Protein AF-A0A553R3P7-F1 (afdb_monomer_lite)

pLDDT: mean 79.04, std 14.67, range [49.72, 96.81]

Foldseek 3Di:
DVLVVVLVVVPDLQAADDFDCVPPPRFAEEDDDPVQDGPFAHLYPCCSVVSRHHPCSCVRHVPCLVVVLVVDPDVPVSVVVVVVVVVVVVVVVVVSVVVSVVVVVVVVVD

Secondary structure (DSSP, 8-state):
-HHHHHHHHTT-----SS--TTSSSP--BSS--TT-EETTEE-BSTHHHHT-B-TTHIIIIITTHHHHHTT-S-HHHHHHHHHHHHHHHHHHHHHHHHHHHHHHHHHHT-

Organism: NCBI:txid2873325

Radius of gyration: 18.19 Å; chains: 1; bounding box: 45×31×46 Å

InterPro domains:
  IPR001212 Somatomedin B domain [PS00524] (41-61)
  IPR001212 Somatomedin B domain [PS50958] (17-65)

Sequence (110 aa):
FALLLVCIYRNQVSAKGTGLCSSPPILCCAGQNNTCIKTDCFCDEYCMNAQDCCSDYIQTCKTAFIRILVRADDETAALNAVNTFILNIETTMKKKWQDCSLQVKKIIKT

Structure (mmCIF, N/CA/C/O backbone):
data_AF-A0A553R3P7-F1
#
_entry.id   AF-A0A553R3P7-F1
#
loop_
_atom_site.group_PDB
_atom_site.id
_atom_site.type_symbol
_atom_site.label_atom_id
_atom_site.label_alt_id
_atom_site.label_comp_id
_atom_site.label_asym_id
_atom_site.label_entity_id
_atom_site.label_seq_id
_atom_site.pdbx_PDB_ins_code
_atom_site.Cartn_x
_atom_site.Cartn_y
_atom_site.Cartn_z
_atom_site.occupancy
_atom_site.B_iso_or_equiv
_atom_site.auth_seq_id
_atom_site.auth_comp_id
_atom_site.auth_asym_id
_atom_site.auth_atom_id
_atom_site.pdbx_PDB_model_num
ATOM 1 N N . PHE A 1 1 ? -8.267 -2.250 28.613 1.00 53.94 1 PHE A N 1
ATOM 2 C CA . PHE A 1 1 ? -7.785 -3.109 27.510 1.00 53.94 1 PHE A CA 1
ATOM 3 C C . PHE A 1 1 ? -8.694 -3.083 26.280 1.00 53.94 1 PHE A C 1
ATOM 5 O O . PHE A 1 1 ? -8.184 -2.791 25.209 1.00 53.94 1 PHE A O 1
ATOM 12 N N . ALA A 1 2 ? -10.018 -3.258 26.403 1.00 53.97 2 ALA A N 1
ATOM 13 C CA . ALA A 1 2 ? -10.946 -3.209 25.256 1.00 53.97 2 ALA A CA 1
ATOM 14 C C . ALA A 1 2 ? -10.922 -1.890 24.443 1.00 53.97 2 ALA A C 1
ATOM 16 O O . ALA A 1 2 ? -11.053 -1.910 23.225 1.00 53.97 2 ALA A O 1
ATOM 17 N N . LEU A 1 3 ? -10.678 -0.744 25.090 1.00 53.19 3 LEU A N 1
ATOM 18 C CA . LEU A 1 3 ? -10.666 0.575 24.432 1.00 53.19 3 LEU A CA 1
ATOM 19 C C . LEU A 1 3 ? -9.433 0.824 23.539 1.00 53.19 3 LEU A C 1
ATOM 21 O O . LEU A 1 3 ? -9.524 1.584 22.581 1.00 53.19 3 LEU A O 1
ATOM 25 N N . LEU A 1 4 ? -8.301 0.157 23.806 1.00 56.22 4 LEU A N 1
ATOM 26 C CA . LEU A 1 4 ? -7.109 0.227 22.945 1.00 56.22 4 LEU A CA 1
ATOM 27 C C . LEU A 1 4 ? -7.323 -0.531 21.624 1.00 56.22 4 LEU A C 1
ATOM 29 O O . LEU A 1 4 ? -6.821 -0.108 20.584 1.00 56.22 4 LEU A O 1
ATOM 33 N N . LEU A 1 5 ? -8.119 -1.607 21.647 1.00 58.69 5 LEU A N 1
ATOM 34 C CA . LEU A 1 5 ? -8.417 -2.425 20.467 1.00 58.69 5 LEU A CA 1
ATOM 35 C C . LEU A 1 5 ? -9.244 -1.658 19.419 1.00 58.69 5 LEU A C 1
ATOM 37 O O . LEU A 1 5 ? -9.036 -1.838 18.221 1.00 58.69 5 LEU A O 1
ATOM 41 N N . VAL A 1 6 ? -10.112 -0.735 19.850 1.00 63.06 6 VAL A N 1
ATOM 42 C CA . VAL A 1 6 ? -10.947 0.081 18.948 1.00 63.06 6 VAL A CA 1
ATOM 43 C C . VAL A 1 6 ? -10.108 1.039 18.087 1.00 63.06 6 VAL A C 1
ATOM 45 O O . VAL A 1 6 ? -10.404 1.215 16.904 1.00 63.06 6 VAL A O 1
ATOM 48 N N . CYS A 1 7 ? -9.036 1.630 18.636 1.00 59.59 7 CYS A N 1
ATOM 49 C CA . CYS A 1 7 ? -8.160 2.539 17.881 1.00 59.59 7 CYS A CA 1
ATOM 50 C C . CYS A 1 7 ? -7.329 1.801 16.809 1.00 59.59 7 CYS A C 1
ATOM 52 O O . CYS A 1 7 ? -7.071 2.353 15.737 1.00 59.59 7 CYS A O 1
ATOM 54 N N . ILE A 1 8 ? -6.915 0.559 17.087 1.00 59.31 8 ILE A N 1
ATOM 55 C CA . ILE A 1 8 ? -6.077 -0.250 16.185 1.00 59.31 8 ILE A CA 1
ATOM 56 C C . ILE A 1 8 ? -6.913 -0.834 15.037 1.00 59.31 8 ILE A C 1
ATOM 58 O O . ILE A 1 8 ? -6.457 -0.857 13.896 1.00 59.31 8 ILE A O 1
ATOM 62 N N . TYR A 1 9 ? -8.155 -1.249 15.306 1.00 57.84 9 TYR A N 1
ATOM 63 C CA . TYR A 1 9 ? -9.013 -1.899 14.309 1.00 57.84 9 TYR A CA 1
ATOM 64 C C . TYR A 1 9 ? -9.416 -0.974 13.143 1.00 57.84 9 TYR A C 1
ATOM 66 O O . TYR A 1 9 ? -9.498 -1.414 12.002 1.00 57.84 9 TYR A O 1
ATOM 74 N N . ARG A 1 10 ? -9.605 0.331 13.390 1.00 53.19 10 ARG A N 1
ATOM 75 C CA . ARG A 1 10 ? -10.049 1.298 12.361 1.00 53.19 10 ARG A CA 1
ATOM 76 C C . ARG A 1 10 ? -8.980 1.723 11.347 1.00 53.19 10 ARG A C 1
ATOM 78 O O . ARG A 1 10 ? -9.329 2.339 10.347 1.00 53.19 10 ARG A O 1
ATOM 85 N N . ASN A 1 11 ? -7.700 1.450 11.599 1.00 49.72 11 ASN A N 1
ATOM 86 C CA . ASN A 1 11 ? -6.597 1.847 10.710 1.00 49.72 11 ASN A CA 1
ATOM 87 C C . ASN A 1 11 ? -6.096 0.703 9.815 1.00 49.72 11 ASN A C 1
ATOM 89 O O . ASN A 1 11 ? -5.067 0.855 9.161 1.00 49.72 11 ASN A O 1
ATOM 93 N N . GLN A 1 12 ? -6.796 -0.430 9.783 1.00 53.62 12 GLN A N 1
ATOM 94 C CA . GLN A 1 12 ? -6.419 -1.53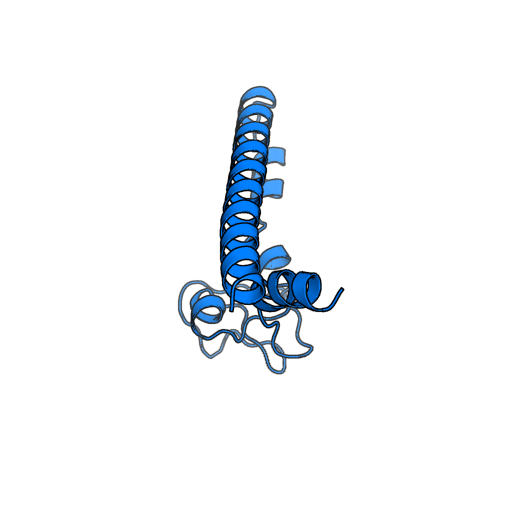8 8.918 1.00 53.62 12 GLN A CA 1
ATOM 95 C C . GLN A 1 12 ? -6.890 -1.239 7.495 1.00 53.62 12 GLN A C 1
ATOM 97 O O . GLN A 1 12 ? -8.091 -1.165 7.229 1.00 53.62 12 GLN A O 1
ATOM 102 N N . VAL A 1 13 ? -5.940 -1.068 6.573 1.00 59.97 13 VAL A N 1
ATOM 103 C CA . VAL A 1 13 ? -6.216 -1.288 5.151 1.00 59.97 13 VAL A CA 1
ATOM 104 C C . VAL A 1 13 ? -6.633 -2.752 5.073 1.00 59.97 13 VAL A C 1
ATOM 106 O O . VAL A 1 13 ? -5.822 -3.627 5.366 1.00 59.97 13 VAL A O 1
ATOM 109 N N . SER A 1 14 ? -7.917 -3.016 4.809 1.00 59.53 14 SER A N 1
ATOM 110 C CA . SER A 1 14 ? -8.393 -4.384 4.597 1.00 59.53 14 SER A CA 1
ATOM 111 C C . SER A 1 14 ? -7.697 -4.913 3.356 1.00 59.53 14 SER A C 1
ATOM 113 O O . SER A 1 14 ? -8.095 -4.619 2.235 1.00 59.53 14 SER A O 1
ATOM 115 N N . ALA A 1 15 ? -6.608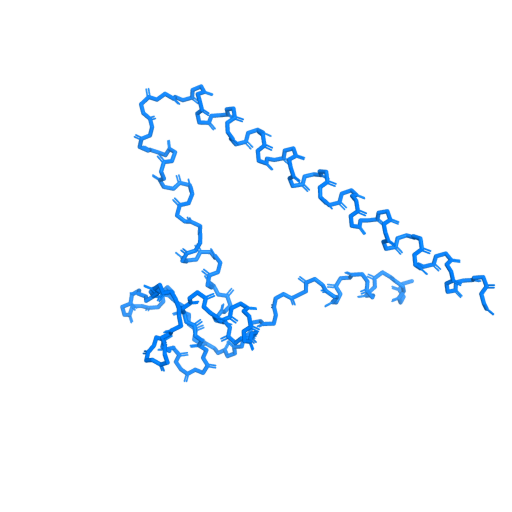 -5.637 3.582 1.00 63.28 15 ALA A N 1
ATOM 116 C CA . ALA A 1 15 ? -5.985 -6.438 2.561 1.00 63.28 15 ALA A CA 1
ATOM 117 C C . ALA A 1 15 ? -6.985 -7.520 2.176 1.00 63.28 15 ALA A C 1
ATOM 119 O O . ALA A 1 15 ? -7.412 -8.310 3.025 1.00 63.28 15 ALA A O 1
ATOM 120 N N . LYS A 1 16 ? -7.390 -7.523 0.912 1.00 72.88 16 LYS A N 1
ATOM 121 C CA . LYS A 1 16 ? -8.227 -8.587 0.392 1.00 72.88 16 LYS A CA 1
ATOM 122 C C . LYS A 1 16 ? -7.313 -9.659 -0.173 1.00 72.88 16 LYS A C 1
ATOM 124 O O . LYS A 1 16 ? -6.325 -9.349 -0.830 1.00 72.88 16 LYS A O 1
ATOM 129 N N . GLY A 1 17 ? -7.653 -10.905 0.119 1.00 77.00 17 GLY A N 1
ATOM 130 C CA . GLY A 1 17 ? -7.099 -12.052 -0.570 1.00 77.00 17 GLY A CA 1
ATOM 131 C C . GLY A 1 17 ? -5.664 -12.464 -0.252 1.00 77.00 17 GLY A C 1
ATOM 132 O O . GLY A 1 17 ? -4.987 -11.880 0.593 1.00 77.00 17 GLY A O 1
ATOM 133 N N . THR A 1 18 ? -5.220 -13.534 -0.914 1.00 84.12 18 THR A N 1
ATOM 134 C CA . THR A 1 18 ? -3.881 -14.131 -0.735 1.00 84.12 18 THR A CA 1
ATOM 135 C C . THR A 1 18 ? -2.900 -13.743 -1.840 1.00 84.12 18 THR A C 1
ATOM 137 O O . THR A 1 18 ? -1.729 -14.116 -1.780 1.00 84.12 18 THR A O 1
ATOM 140 N N . GLY A 1 19 ? -3.368 -13.041 -2.877 1.00 88.62 19 GLY A N 1
ATOM 141 C CA . GLY A 1 19 ? -2.516 -12.515 -3.940 1.00 88.62 19 GLY A CA 1
ATOM 142 C C . GLY A 1 19 ? -1.533 -11.449 -3.441 1.00 88.62 19 GLY A C 1
ATOM 143 O O . GLY A 1 19 ? -1.804 -10.721 -2.485 1.00 88.62 19 GLY A O 1
ATOM 144 N N . LEU A 1 20 ? -0.382 -11.353 -4.114 1.00 93.50 20 LEU A N 1
ATOM 145 C CA . LEU A 1 20 ? 0.634 -10.330 -3.865 1.00 93.50 20 LEU A CA 1
ATOM 146 C C . LEU A 1 20 ? 0.991 -9.622 -5.176 1.00 93.50 20 LEU A C 1
ATOM 148 O O . LEU A 1 20 ? 1.307 -10.280 -6.175 1.00 93.50 20 LEU A O 1
ATOM 152 N N . CYS A 1 21 ? 1.003 -8.292 -5.175 1.00 94.12 21 CYS A N 1
ATOM 153 C CA . CYS A 1 21 ? 1.433 -7.473 -6.310 1.00 94.12 21 CYS A CA 1
ATOM 154 C C . CYS A 1 21 ? 2.911 -7.701 -6.654 1.00 94.12 21 CYS A C 1
ATOM 156 O O . CYS A 1 21 ? 3.314 -7.557 -7.809 1.00 94.12 21 CYS A O 1
ATOM 158 N N . SER A 1 22 ? 3.714 -8.105 -5.668 1.00 94.00 22 SER A N 1
ATOM 159 C CA . SER A 1 22 ? 5.120 -8.483 -5.824 1.00 94.00 22 SER A CA 1
ATOM 160 C C . SER A 1 22 ? 5.330 -9.885 -6.408 1.00 94.00 22 SER A C 1
ATOM 162 O O . SER A 1 22 ? 6.427 -10.172 -6.891 1.00 94.00 22 SER A O 1
ATOM 164 N N . SER A 1 23 ? 4.311 -10.760 -6.402 1.00 92.00 23 SER A N 1
ATOM 165 C CA . SER A 1 23 ? 4.445 -12.115 -6.955 1.00 92.00 23 SER A CA 1
ATOM 166 C C . SER A 1 23 ? 4.690 -12.058 -8.464 1.00 92.00 23 SER A C 1
ATOM 168 O O . SER A 1 23 ? 3.875 -11.451 -9.166 1.00 92.00 23 SER A O 1
ATOM 170 N N . PRO A 1 24 ? 5.743 -12.710 -8.992 1.00 88.81 24 PRO A N 1
ATOM 171 C CA . PRO A 1 24 ? 6.068 -12.661 -10.413 1.00 88.81 24 PRO A CA 1
ATOM 172 C C . PRO A 1 24 ? 4.894 -13.073 -11.330 1.00 88.81 24 PRO A C 1
ATOM 174 O O . PRO A 1 24 ? 4.232 -14.072 -11.049 1.00 88.81 24 PRO A O 1
ATOM 177 N N . PRO A 1 25 ? 4.633 -12.342 -12.433 1.00 88.94 25 PRO A N 1
ATOM 178 C CA . PRO A 1 25 ? 5.232 -11.050 -12.773 1.00 88.94 25 PRO A CA 1
ATOM 179 C C . PRO A 1 25 ? 4.710 -9.939 -11.850 1.00 88.94 25 PRO A C 1
ATOM 181 O O . PRO A 1 25 ? 3.514 -9.898 -11.556 1.00 88.94 25 PRO A O 1
ATOM 184 N N . ILE A 1 26 ? 5.596 -9.032 -11.419 1.00 89.75 26 ILE A N 1
ATOM 185 C CA . ILE A 1 26 ? 5.207 -7.857 -10.620 1.00 89.75 26 ILE A CA 1
ATOM 186 C C . ILE A 1 26 ? 4.128 -7.078 -11.378 1.00 89.75 26 ILE A C 1
ATOM 188 O O . ILE A 1 26 ? 4.281 -6.820 -12.573 1.00 89.75 26 ILE A O 1
ATOM 192 N N . LEU A 1 27 ? 3.049 -6.712 -10.688 1.00 91.88 27 LEU A N 1
ATOM 193 C CA . LEU A 1 27 ? 1.870 -6.100 -11.294 1.00 91.88 27 LEU A CA 1
ATOM 194 C C . LEU A 1 27 ? 1.479 -4.837 -10.523 1.00 91.88 27 LEU A C 1
ATOM 196 O O . LEU A 1 27 ? 1.121 -4.927 -9.356 1.00 91.88 27 LEU A O 1
ATOM 200 N N . CYS A 1 28 ? 1.546 -3.681 -11.184 1.00 94.50 28 CYS A N 1
ATOM 201 C CA . CYS A 1 28 ? 1.083 -2.392 -10.668 1.00 94.50 28 CYS A CA 1
ATOM 202 C C . CYS A 1 28 ? 0.468 -1.602 -11.826 1.00 94.50 28 CYS A C 1
ATOM 204 O O . CYS A 1 28 ? 1.150 -1.364 -12.825 1.00 94.50 28 CYS A O 1
ATOM 206 N N . CYS A 1 29 ? -0.796 -1.199 -11.708 1.00 95.62 29 CYS A N 1
ATOM 207 C CA . CYS A 1 29 ? -1.513 -0.503 -12.779 1.00 95.62 29 CYS A CA 1
ATOM 208 C C . CYS A 1 29 ? -1.993 0.877 -12.327 1.00 95.62 29 CYS A C 1
ATOM 210 O O . CYS A 1 29 ? -2.384 1.056 -11.180 1.00 95.62 29 CYS A O 1
ATOM 212 N N . ALA A 1 30 ? -1.979 1.850 -13.238 1.00 93.38 30 ALA A N 1
ATOM 213 C CA . ALA A 1 30 ? -2.527 3.179 -12.980 1.00 93.38 30 ALA A CA 1
ATOM 214 C C . ALA A 1 30 ? -4.057 3.195 -13.129 1.00 93.38 30 ALA A C 1
ATOM 216 O O . ALA A 1 30 ? -4.608 2.460 -13.954 1.00 93.38 30 ALA A O 1
ATOM 217 N N . GLY A 1 31 ? -4.729 4.072 -12.378 1.00 95.31 31 GLY A N 1
ATOM 218 C CA . GLY A 1 31 ? -6.184 4.237 -12.433 1.00 95.31 31 GLY A CA 1
ATOM 219 C C . GLY A 1 31 ? -6.970 2.999 -11.987 1.00 95.31 31 GLY A C 1
ATOM 220 O O . GLY A 1 31 ? -6.487 2.199 -11.190 1.00 95.31 31 GLY A O 1
ATOM 221 N N . GLN A 1 32 ? -8.199 2.862 -12.490 1.00 96.81 32 GLN A N 1
ATOM 222 C CA . GLN A 1 32 ? -9.015 1.661 -12.309 1.00 96.81 32 GLN A CA 1
ATOM 223 C C . GLN A 1 32 ? -8.745 0.682 -13.450 1.00 96.81 32 GLN A C 1
ATOM 225 O O . GLN A 1 32 ? -8.937 1.022 -14.620 1.00 96.81 32 GLN A O 1
ATOM 230 N N . ASN A 1 33 ? -8.330 -0.538 -13.121 1.00 96.38 33 ASN A N 1
ATOM 231 C CA . ASN A 1 33 ? -8.036 -1.569 -14.099 1.00 96.38 33 ASN A CA 1
ATOM 232 C C . ASN A 1 33 ? -8.510 -2.936 -13.595 1.00 96.38 33 ASN A C 1
ATOM 234 O O . ASN A 1 33 ? -7.791 -3.668 -12.919 1.00 96.38 33 ASN A O 1
ATOM 238 N N . ASN A 1 34 ? -9.695 -3.332 -14.055 1.00 94.75 34 ASN A N 1
ATOM 239 C CA . ASN A 1 34 ? -10.335 -4.580 -13.645 1.00 94.75 34 ASN A CA 1
ATOM 240 C C . ASN A 1 34 ? -9.588 -5.853 -14.105 1.00 94.75 34 ASN A C 1
ATOM 242 O O . ASN A 1 34 ? -9.948 -6.948 -13.681 1.00 94.75 34 ASN A O 1
ATOM 246 N N . THR A 1 35 ? -8.567 -5.747 -14.966 1.00 95.44 35 THR A N 1
ATOM 247 C CA . THR A 1 35 ? -7.683 -6.875 -15.314 1.00 95.44 35 THR A CA 1
ATOM 248 C C . THR A 1 35 ? -6.407 -6.905 -14.470 1.00 95.44 35 THR A C 1
ATOM 250 O O . THR A 1 35 ? -5.625 -7.847 -14.572 1.00 95.44 35 THR A O 1
ATOM 253 N N . CYS A 1 36 ? -6.170 -5.890 -13.637 1.00 95.31 36 CYS A N 1
ATOM 254 C CA . CYS A 1 36 ? -5.003 -5.772 -12.767 1.00 95.31 36 CYS A CA 1
ATOM 255 C C . CYS A 1 36 ? -5.196 -6.533 -11.448 1.00 95.31 36 CYS A C 1
ATOM 257 O O . CYS A 1 36 ? -5.134 -5.964 -10.357 1.00 95.31 36 CYS A O 1
ATOM 259 N N . ILE A 1 37 ? -5.470 -7.830 -11.565 1.00 94.31 37 ILE A N 1
ATOM 260 C CA . ILE A 1 37 ? -5.868 -8.696 -10.456 1.00 94.31 37 ILE A CA 1
ATOM 261 C C . ILE A 1 37 ? -4.806 -9.766 -10.178 1.00 94.31 37 ILE A C 1
ATOM 263 O O . ILE A 1 37 ? -4.178 -10.316 -11.085 1.00 94.31 37 ILE A O 1
ATOM 267 N N . LYS A 1 38 ? -4.619 -10.085 -8.900 1.00 92.81 38 LYS A N 1
ATOM 268 C CA . LYS A 1 38 ? -3.854 -11.227 -8.399 1.00 92.81 38 LYS A CA 1
ATOM 269 C C . LYS A 1 38 ? -4.793 -12.087 -7.578 1.00 92.81 38 LYS A C 1
ATOM 271 O O . LYS A 1 38 ? -5.259 -11.613 -6.557 1.00 92.81 38 LYS A O 1
ATOM 276 N N . THR A 1 39 ? -5.027 -13.330 -7.995 1.00 88.69 39 THR A N 1
ATOM 277 C CA . THR A 1 39 ? -5.913 -14.312 -7.335 1.00 88.69 39 THR A CA 1
ATOM 278 C C . THR A 1 39 ? -7.314 -13.766 -7.006 1.00 88.69 39 THR A C 1
ATOM 280 O O . THR A 1 39 ? -8.266 -14.078 -7.712 1.00 88.69 39 THR A O 1
ATOM 283 N N . ASP A 1 40 ? -7.436 -12.955 -5.958 1.00 89.44 40 ASP A N 1
ATOM 284 C CA . ASP A 1 40 ? -8.646 -12.406 -5.353 1.00 89.44 40 ASP A CA 1
ATOM 285 C C . ASP A 1 40 ? -8.499 -10.943 -4.857 1.00 89.44 40 ASP A C 1
ATOM 287 O O . ASP A 1 40 ? -9.320 -10.465 -4.069 1.00 89.44 40 ASP A O 1
ATOM 291 N N . CYS A 1 41 ? -7.480 -10.217 -5.328 1.00 94.44 41 CYS A N 1
ATOM 292 C CA . CYS A 1 41 ? -7.192 -8.829 -4.956 1.00 94.44 41 CYS A CA 1
ATOM 293 C C . CYS A 1 41 ? -6.634 -7.999 -6.117 1.00 94.44 41 CYS A C 1
ATOM 295 O O . CYS A 1 41 ? -6.085 -8.545 -7.075 1.00 94.44 41 CYS A O 1
ATOM 297 N N . PHE A 1 42 ? -6.756 -6.675 -6.034 1.00 95.81 42 PHE A N 1
ATOM 298 C CA . PHE A 1 42 ? -6.337 -5.752 -7.089 1.00 95.81 42 PHE A CA 1
ATOM 299 C C . PHE A 1 42 ? -5.013 -5.053 -6.772 1.00 95.81 42 PHE A C 1
ATOM 301 O O . PHE A 1 42 ? -4.672 -4.788 -5.617 1.00 95.81 42 PHE A O 1
ATOM 308 N N . CYS A 1 43 ? -4.269 -4.751 -7.835 1.00 95.56 43 CYS A N 1
ATOM 309 C CA . CYS A 1 43 ? -3.004 -4.014 -7.803 1.00 95.56 43 CYS A CA 1
ATOM 310 C C . CYS A 1 43 ? -3.066 -2.710 -8.617 1.00 95.56 43 CYS A C 1
ATOM 312 O O . CYS A 1 43 ? -2.033 -2.196 -9.062 1.00 95.56 43 CYS A O 1
ATOM 314 N N . ASP A 1 44 ? -4.275 -2.199 -8.858 1.00 96.38 44 ASP A N 1
ATOM 315 C CA . ASP A 1 44 ? -4.501 -0.904 -9.496 1.00 96.38 44 ASP A CA 1
ATOM 316 C C . ASP A 1 44 ? -4.639 0.231 -8.466 1.00 96.38 44 ASP A C 1
ATOM 318 O O . ASP A 1 44 ? -4.674 0.001 -7.259 1.00 96.38 44 ASP A O 1
ATOM 322 N N . GLU A 1 45 ? -4.687 1.484 -8.916 1.00 94.56 45 GLU A N 1
ATOM 323 C CA . GLU A 1 45 ? -4.802 2.619 -7.994 1.00 94.56 45 GLU A CA 1
ATOM 324 C C . GLU A 1 45 ? -6.178 2.756 -7.354 1.00 94.56 45 GLU A C 1
ATOM 326 O O . GLU A 1 45 ? -6.286 3.270 -6.236 1.00 94.56 45 GLU A O 1
ATOM 331 N N . TYR A 1 46 ? -7.214 2.290 -8.045 1.00 95.19 46 TYR A N 1
ATOM 332 C CA . TYR A 1 46 ? -8.590 2.336 -7.576 1.00 95.19 46 TYR A CA 1
ATOM 333 C C . TYR A 1 46 ? -8.860 1.351 -6.433 1.00 95.19 46 TYR A C 1
ATOM 335 O O . TYR A 1 46 ? -9.785 1.580 -5.650 1.00 95.19 46 TYR A O 1
ATOM 343 N N . CYS A 1 47 ? -8.022 0.326 -6.251 1.00 94.38 47 CYS A N 1
ATOM 344 C CA . CYS A 1 47 ? -8.207 -0.687 -5.214 1.00 94.38 47 CYS A CA 1
ATOM 345 C C . CYS A 1 47 ? -8.312 -0.098 -3.798 1.00 94.38 47 CYS A C 1
ATOM 347 O O . CYS A 1 47 ? -8.978 -0.651 -2.923 1.00 94.38 47 CYS A O 1
ATOM 349 N N . MET A 1 48 ? -7.681 1.058 -3.548 1.00 91.81 48 MET A N 1
ATOM 350 C CA . MET A 1 48 ? -7.745 1.742 -2.250 1.00 91.81 48 MET A CA 1
ATOM 351 C C . MET A 1 48 ? -9.134 2.338 -1.994 1.00 91.81 48 MET A C 1
ATOM 353 O O . MET A 1 48 ? -9.587 2.376 -0.850 1.00 91.81 48 MET A O 1
ATOM 357 N N . ASN A 1 49 ? -9.814 2.785 -3.054 1.00 91.75 49 ASN A N 1
ATOM 358 C CA . ASN A 1 49 ? -11.185 3.284 -3.007 1.00 91.75 49 ASN A CA 1
ATOM 359 C C . ASN A 1 49 ? -12.191 2.128 -2.924 1.00 91.75 49 ASN A C 1
ATOM 361 O O . ASN A 1 49 ? -13.165 2.233 -2.182 1.00 91.75 49 ASN A O 1
ATOM 365 N N . ALA A 1 50 ? -11.944 1.035 -3.652 1.00 91.31 50 ALA A N 1
ATOM 366 C CA . ALA A 1 50 ? -12.766 -0.177 -3.623 1.00 91.31 50 ALA A CA 1
ATOM 367 C C . ALA A 1 50 ? -12.527 -1.062 -2.381 1.00 91.31 50 ALA A C 1
ATOM 369 O O . ALA A 1 50 ? -13.334 -1.942 -2.086 1.00 91.31 50 ALA A O 1
ATOM 370 N N . GLN A 1 51 ? -11.446 -0.806 -1.636 1.00 91.19 51 GLN A N 1
ATOM 371 C CA . GLN A 1 51 ? -10.984 -1.592 -0.487 1.00 91.19 51 GLN A CA 1
ATOM 372 C C . GLN A 1 51 ? -10.733 -3.075 -0.816 1.00 91.19 51 GLN A C 1
ATOM 374 O O . GLN A 1 51 ? -11.043 -3.963 -0.022 1.00 91.19 51 GLN A O 1
ATOM 379 N N . ASP A 1 52 ? -10.163 -3.345 -1.989 1.00 94.50 52 ASP A N 1
ATOM 380 C CA . ASP A 1 52 ? -9.850 -4.690 -2.487 1.00 94.50 52 ASP A CA 1
ATOM 381 C C . ASP A 1 52 ? -8.379 -4.861 -2.902 1.00 94.50 52 ASP A C 1
ATOM 383 O O . ASP A 1 52 ? -8.029 -5.811 -3.607 1.00 94.50 52 ASP A O 1
ATOM 387 N N . CYS A 1 53 ? -7.502 -3.973 -2.421 1.00 94.25 53 CYS A N 1
ATOM 388 C CA . CYS A 1 53 ? -6.065 -4.081 -2.643 1.00 94.25 53 CYS A CA 1
ATOM 389 C C . CYS A 1 53 ? -5.475 -5.373 -2.074 1.00 94.25 53 CYS A C 1
ATOM 391 O O . CYS A 1 53 ? -5.833 -5.812 -0.974 1.00 94.25 53 CYS A O 1
ATOM 393 N N . CYS A 1 54 ? -4.465 -5.899 -2.767 1.00 94.56 54 CYS A N 1
ATOM 394 C CA . CYS A 1 54 ? -3.583 -6.915 -2.201 1.00 94.56 54 CYS A CA 1
ATOM 395 C C . CYS A 1 54 ? -2.816 -6.374 -0.984 1.00 94.56 54 CYS A C 1
ATOM 397 O O . CYS A 1 54 ? -2.532 -5.176 -0.882 1.00 94.56 54 CYS A O 1
ATOM 399 N N . SER A 1 55 ? -2.440 -7.274 -0.070 1.00 92.50 55 SER A N 1
ATOM 400 C CA . SER A 1 55 ? -1.793 -6.919 1.208 1.00 92.50 55 SER A CA 1
ATOM 401 C C . SER A 1 55 ? -0.487 -6.133 1.065 1.00 92.50 55 SER A C 1
ATOM 403 O O . SER A 1 55 ? -0.152 -5.318 1.924 1.00 92.50 55 SER A O 1
ATOM 405 N N . ASP A 1 56 ? 0.227 -6.332 -0.039 1.00 91.38 56 ASP A N 1
ATOM 406 C CA . ASP A 1 56 ? 1.509 -5.709 -0.341 1.00 91.38 56 ASP A CA 1
ATOM 407 C C . ASP A 1 56 ? 1.401 -4.557 -1.353 1.00 91.38 56 ASP A C 1
ATOM 409 O O . ASP A 1 56 ? 2.432 -4.041 -1.782 1.00 91.38 56 ASP A O 1
ATOM 413 N N . TYR A 1 57 ? 0.197 -4.110 -1.733 1.00 91.75 57 TYR A N 1
ATOM 414 C CA . TYR A 1 57 ? 0.012 -3.058 -2.743 1.00 91.75 57 TYR A CA 1
ATOM 415 C C . TYR A 1 57 ? 0.762 -1.764 -2.391 1.00 91.75 57 TYR A C 1
ATOM 417 O O . TYR A 1 57 ? 1.500 -1.223 -3.215 1.00 91.75 57 TYR A O 1
ATOM 425 N N . ILE A 1 58 ? 0.641 -1.275 -1.150 1.00 89.38 58 ILE A N 1
ATOM 426 C CA . ILE A 1 58 ? 1.333 -0.047 -0.725 1.00 89.38 58 ILE A CA 1
ATOM 427 C C . ILE A 1 58 ? 2.854 -0.242 -0.789 1.00 89.38 58 ILE A C 1
ATOM 429 O O . ILE A 1 58 ? 3.570 0.613 -1.316 1.00 89.38 58 ILE A O 1
ATOM 433 N N . GLN A 1 59 ? 3.355 -1.375 -0.296 1.00 88.25 59 GLN A N 1
ATOM 434 C CA . GLN A 1 59 ? 4.787 -1.670 -0.280 1.00 88.25 59 GLN A CA 1
ATOM 435 C C . GLN A 1 59 ? 5.354 -1.857 -1.694 1.00 88.25 59 GLN A C 1
ATOM 437 O O . GLN A 1 59 ? 6.462 -1.414 -1.979 1.00 88.25 59 GLN A O 1
ATOM 442 N N . THR A 1 60 ? 4.589 -2.462 -2.596 1.00 89.62 60 THR A N 1
ATOM 443 C CA . THR A 1 60 ? 5.057 -2.826 -3.935 1.00 89.62 60 THR A CA 1
ATOM 444 C C . THR A 1 60 ? 4.841 -1.706 -4.949 1.00 89.62 60 THR A C 1
ATOM 446 O O . THR A 1 60 ? 5.765 -1.353 -5.677 1.00 89.62 60 THR A O 1
ATOM 449 N N . CYS A 1 61 ? 3.643 -1.120 -4.986 1.00 89.12 61 CYS A N 1
ATOM 450 C CA . CYS A 1 61 ? 3.221 -0.194 -6.039 1.00 89.12 61 CYS A CA 1
ATOM 451 C C . CYS A 1 61 ? 3.290 1.283 -5.631 1.00 89.12 61 CYS A C 1
ATOM 453 O O . CYS A 1 61 ? 3.464 2.142 -6.494 1.00 89.12 61 CYS A O 1
ATOM 455 N N . LYS A 1 62 ? 3.199 1.607 -4.331 1.00 83.38 62 LYS A N 1
ATOM 456 C CA . LYS A 1 62 ? 3.338 2.994 -3.836 1.00 83.38 62 LYS A CA 1
ATOM 457 C C . LYS A 1 62 ? 4.712 3.286 -3.226 1.00 83.38 62 LYS A C 1
ATOM 459 O O . LYS A 1 62 ? 5.165 4.427 -3.289 1.00 83.38 62 LYS A O 1
ATOM 464 N N . THR A 1 63 ? 5.440 2.286 -2.721 1.00 69.12 63 THR A N 1
ATOM 465 C CA . THR A 1 63 ? 6.770 2.485 -2.098 1.00 69.12 63 THR A CA 1
ATOM 466 C C . THR A 1 63 ? 7.921 2.486 -3.119 1.00 69.12 63 THR A C 1
ATOM 468 O O . THR A 1 63 ? 9.041 2.061 -2.843 1.00 69.12 63 THR A O 1
ATOM 471 N N . ALA A 1 64 ? 7.694 3.073 -4.298 1.00 54.38 64 ALA A N 1
ATOM 472 C CA . ALA A 1 64 ? 8.774 3.485 -5.200 1.00 54.38 64 ALA A CA 1
ATOM 473 C C . ALA A 1 64 ? 9.628 4.635 -4.614 1.00 54.38 64 ALA A C 1
ATOM 475 O O . ALA A 1 64 ? 10.709 4.928 -5.122 1.00 54.38 64 ALA A O 1
ATOM 476 N N . PHE A 1 65 ? 9.175 5.255 -3.516 1.00 55.38 65 PHE A N 1
ATOM 477 C CA . PHE A 1 65 ? 9.801 6.420 -2.887 1.00 55.38 65 PHE A CA 1
ATOM 478 C C . PHE A 1 65 ? 11.246 6.173 -2.417 1.00 55.38 65 PHE A C 1
ATOM 480 O O . PHE A 1 65 ? 12.099 7.035 -2.592 1.00 55.38 65 PHE A O 1
ATOM 487 N N . ILE A 1 66 ? 11.571 4.975 -1.912 1.00 54.47 66 ILE A N 1
ATOM 488 C CA . ILE A 1 66 ? 12.937 4.682 -1.433 1.00 54.47 66 ILE A CA 1
ATOM 489 C C . ILE A 1 66 ? 13.916 4.474 -2.600 1.00 54.47 66 ILE A C 1
ATOM 491 O O . ILE A 1 66 ? 15.082 4.841 -2.500 1.00 54.47 66 ILE A O 1
ATOM 495 N N . ARG A 1 67 ? 13.461 3.955 -3.749 1.00 52.06 67 ARG A N 1
ATOM 496 C CA . ARG A 1 67 ? 14.348 3.722 -4.905 1.00 52.06 67 ARG A CA 1
ATOM 497 C C . ARG A 1 67 ? 14.730 5.003 -5.648 1.00 52.06 67 ARG A C 1
ATOM 499 O O . ARG A 1 67 ? 15.764 5.009 -6.308 1.00 52.06 67 ARG A O 1
ATOM 506 N N . ILE A 1 68 ? 13.930 6.064 -5.541 1.00 54.72 68 ILE A N 1
ATOM 507 C CA . ILE A 1 68 ? 14.236 7.366 -6.155 1.00 54.72 68 ILE A CA 1
ATOM 508 C C . ILE A 1 68 ? 15.328 8.094 -5.359 1.00 54.72 68 ILE A C 1
ATOM 510 O O . ILE A 1 68 ? 16.226 8.670 -5.961 1.00 54.72 68 ILE A O 1
ATOM 514 N N . LEU A 1 69 ? 15.329 7.992 -4.025 1.00 54.69 69 LEU A N 1
ATOM 515 C CA . LEU A 1 69 ? 16.353 8.623 -3.181 1.00 54.69 69 LEU A CA 1
ATOM 516 C C . LEU A 1 69 ? 17.740 7.977 -3.324 1.00 54.69 69 LEU A C 1
ATOM 518 O O . LEU A 1 69 ? 18.742 8.661 -3.185 1.00 54.69 69 LEU A O 1
ATOM 522 N N . VAL A 1 70 ? 17.809 6.690 -3.681 1.00 53.88 70 VAL A N 1
ATOM 523 C CA . VAL A 1 70 ? 19.083 6.001 -3.985 1.00 53.88 70 VAL A CA 1
ATOM 524 C C . VAL A 1 70 ? 19.644 6.396 -5.366 1.00 53.88 70 VAL A C 1
ATOM 526 O O . VAL A 1 70 ? 20.769 6.043 -5.702 1.00 53.88 70 VAL A O 1
ATO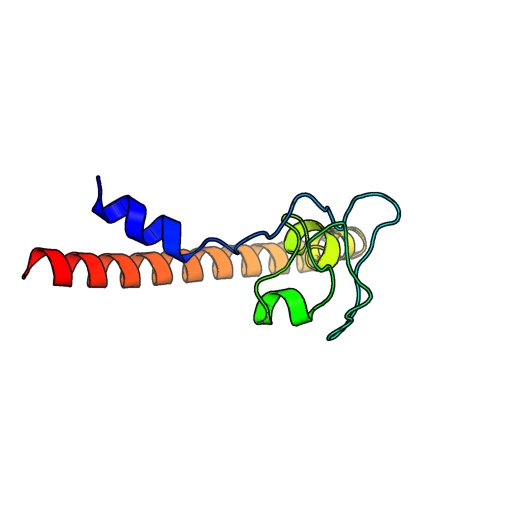M 529 N N . ARG A 1 71 ? 18.883 7.147 -6.177 1.00 55.34 71 ARG A N 1
ATOM 530 C CA . ARG A 1 71 ? 19.348 7.738 -7.447 1.00 55.34 71 ARG A CA 1
ATOM 531 C C . ARG A 1 71 ? 19.495 9.261 -7.385 1.0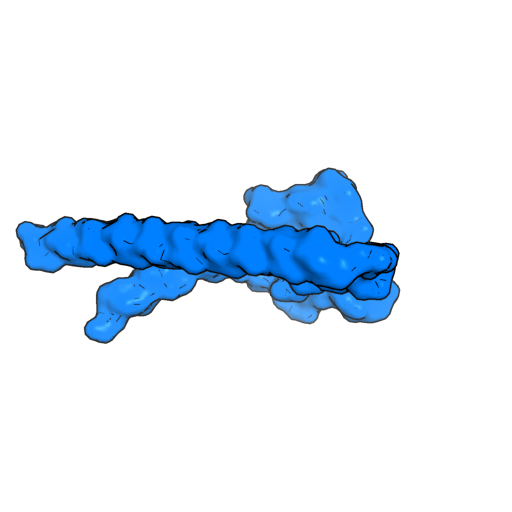0 55.34 71 ARG A C 1
ATOM 533 O O . ARG A 1 71 ? 19.710 9.873 -8.424 1.00 55.34 71 ARG A O 1
ATOM 540 N N . ALA A 1 72 ? 19.323 9.873 -6.215 1.00 52.47 72 ALA A N 1
ATOM 541 C CA . ALA A 1 72 ? 19.563 11.296 -6.048 1.00 52.47 72 ALA A CA 1
ATOM 542 C C . ALA A 1 72 ? 21.055 11.507 -5.767 1.00 52.47 72 ALA A C 1
ATOM 544 O O . ALA A 1 72 ? 21.545 11.098 -4.720 1.00 52.47 72 ALA A O 1
ATOM 545 N N . ASP A 1 73 ? 21.755 12.179 -6.679 1.00 62.72 73 ASP A N 1
ATOM 546 C CA . ASP A 1 73 ? 23.153 12.612 -6.519 1.00 62.72 73 ASP A CA 1
ATOM 547 C C . ASP A 1 73 ? 23.348 13.670 -5.398 1.00 62.72 73 ASP A C 1
ATOM 549 O O . ASP A 1 73 ? 24.427 14.241 -5.259 1.00 62.72 73 ASP A O 1
ATOM 553 N N . ASP A 1 74 ? 22.317 13.940 -4.586 1.00 69.56 74 ASP A N 1
ATOM 554 C CA . ASP A 1 74 ? 22.346 14.865 -3.450 1.00 69.56 74 ASP A CA 1
ATOM 555 C C . ASP A 1 74 ? 21.721 14.219 -2.200 1.00 69.56 74 ASP A C 1
ATOM 557 O O . ASP A 1 74 ? 20.512 14.273 -1.938 1.00 69.56 74 ASP A O 1
ATOM 561 N N . GLU A 1 75 ? 22.599 13.604 -1.412 1.00 74.19 75 GLU A N 1
ATOM 562 C CA . GLU A 1 75 ? 22.321 12.959 -0.128 1.00 74.19 75 GLU A CA 1
ATOM 563 C C . GLU A 1 75 ? 21.651 13.914 0.881 1.00 74.19 75 GLU A C 1
ATOM 565 O O . GLU A 1 75 ? 20.835 13.487 1.703 1.00 74.19 75 GLU A O 1
ATOM 570 N N . THR A 1 76 ? 21.910 15.224 0.785 1.00 76.31 76 THR A N 1
ATOM 571 C CA . THR A 1 76 ? 21.380 16.228 1.722 1.00 76.31 76 THR A CA 1
ATOM 572 C C . THR A 1 76 ? 19.911 16.529 1.440 1.00 76.31 76 THR A C 1
ATOM 574 O O . THR A 1 76 ? 19.090 16.577 2.362 1.00 76.31 76 THR A O 1
ATOM 577 N N . ALA A 1 77 ? 19.540 16.690 0.168 1.00 75.31 77 ALA A N 1
ATOM 578 C CA . ALA A 1 77 ? 18.146 16.882 -0.230 1.00 75.31 77 ALA A CA 1
ATOM 579 C C . ALA A 1 77 ? 17.299 15.635 0.075 1.00 75.31 77 ALA A C 1
ATOM 581 O O . ALA A 1 77 ? 16.175 15.750 0.577 1.00 75.31 77 ALA A O 1
ATOM 582 N N . ALA A 1 78 ? 17.863 14.446 -0.155 1.00 72.12 78 ALA A N 1
ATOM 583 C CA . ALA A 1 78 ? 17.225 13.178 0.174 1.00 72.12 78 ALA A CA 1
ATOM 584 C C . ALA A 1 78 ? 16.991 13.026 1.684 1.00 72.12 78 ALA A C 1
ATOM 586 O O . ALA A 1 78 ? 15.872 12.717 2.104 1.00 72.12 78 ALA A O 1
ATOM 587 N N . LEU A 1 79 ? 18.003 13.309 2.510 1.00 79.12 79 LEU A N 1
ATOM 588 C CA . LEU A 1 79 ? 17.886 13.247 3.967 1.00 79.12 79 LEU A CA 1
ATOM 589 C C . LEU A 1 79 ? 16.852 14.249 4.500 1.00 79.12 79 LEU A C 1
ATOM 591 O O . LEU A 1 79 ? 16.043 13.902 5.359 1.00 79.12 79 LEU A O 1
ATOM 595 N N . ASN A 1 80 ? 16.808 15.466 3.955 1.00 81.75 80 ASN A N 1
ATOM 596 C CA . ASN A 1 80 ? 15.813 16.468 4.340 1.00 81.75 80 ASN A CA 1
ATOM 597 C C . ASN A 1 80 ? 14.385 16.058 3.952 1.00 81.75 80 ASN A C 1
ATOM 599 O O . ASN A 1 80 ? 13.456 16.254 4.742 1.00 81.75 80 ASN A O 1
ATOM 603 N N . ALA A 1 81 ? 14.196 15.451 2.777 1.00 78.25 81 ALA A N 1
ATOM 604 C CA . ALA A 1 81 ? 12.901 14.925 2.350 1.00 78.25 81 ALA A CA 1
ATOM 605 C C . ALA A 1 81 ? 12.434 13.769 3.249 1.00 78.25 81 ALA A C 1
ATOM 607 O O . ALA A 1 81 ? 11.271 13.734 3.656 1.00 78.25 81 ALA A O 1
ATOM 608 N N . VAL A 1 82 ? 13.346 12.866 3.624 1.00 81.62 82 VAL A N 1
ATOM 609 C CA . VAL A 1 82 ? 13.073 11.779 4.576 1.00 81.62 82 VAL A CA 1
ATOM 610 C C . VAL A 1 82 ? 12.738 12.331 5.959 1.00 81.62 82 VAL A C 1
ATOM 612 O O . VAL A 1 82 ? 11.714 11.952 6.519 1.00 81.62 82 VAL A O 1
ATOM 615 N N . ASN A 1 83 ? 13.526 13.267 6.492 1.00 83.88 83 ASN A N 1
ATOM 616 C CA . ASN A 1 83 ? 13.262 13.888 7.793 1.00 83.88 83 ASN A CA 1
ATOM 617 C C . ASN A 1 83 ? 11.910 14.615 7.810 1.00 83.88 83 ASN A C 1
ATOM 619 O O . ASN A 1 83 ? 11.135 14.465 8.752 1.00 83.88 83 ASN A O 1
ATOM 623 N N . THR A 1 84 ? 11.578 15.337 6.739 1.00 84.00 84 THR A N 1
ATOM 624 C CA . THR A 1 84 ? 10.267 15.985 6.580 1.00 84.00 84 THR A CA 1
ATOM 625 C C . THR A 1 84 ? 9.139 14.953 6.554 1.00 84.00 84 THR A C 1
ATOM 627 O O . THR A 1 84 ? 8.107 15.135 7.199 1.00 84.00 84 THR A O 1
ATOM 630 N N . PHE A 1 85 ? 9.332 13.837 5.850 1.00 82.81 85 PHE A N 1
ATOM 631 C CA . PHE A 1 85 ? 8.356 12.753 5.806 1.00 82.81 85 PHE A CA 1
ATOM 632 C C . PHE A 1 85 ? 8.164 12.085 7.175 1.00 82.81 85 PHE A C 1
ATOM 634 O O . PHE A 1 85 ? 7.026 11.874 7.593 1.00 82.81 85 PHE A O 1
ATOM 641 N N . ILE A 1 86 ? 9.250 11.822 7.906 1.00 82.19 86 ILE A N 1
ATOM 642 C CA . ILE A 1 86 ? 9.210 11.282 9.271 1.00 82.19 86 ILE A CA 1
ATOM 643 C C . ILE A 1 86 ? 8.425 12.227 10.189 1.00 82.19 86 ILE A C 1
ATOM 645 O O . ILE A 1 86 ? 7.494 11.785 10.862 1.00 82.19 86 ILE A O 1
ATOM 649 N N . LEU A 1 87 ? 8.705 13.533 10.153 1.00 83.62 87 LEU A N 1
ATOM 650 C CA . LEU A 1 87 ? 7.964 14.532 10.932 1.00 83.62 87 LEU A CA 1
ATOM 651 C C . LEU A 1 87 ? 6.470 14.569 10.562 1.00 83.62 87 LEU A C 1
ATOM 653 O O . LEU A 1 87 ? 5.606 14.669 11.440 1.00 83.62 87 LEU A O 1
ATOM 657 N N . ASN A 1 88 ? 6.133 14.429 9.279 1.00 82.50 88 ASN A N 1
ATOM 658 C CA . ASN A 1 88 ? 4.744 14.353 8.818 1.00 82.50 88 ASN A CA 1
ATOM 659 C C . ASN A 1 88 ? 4.032 13.079 9.307 1.00 82.50 88 ASN A C 1
ATOM 661 O O . ASN A 1 88 ? 2.857 13.131 9.687 1.00 82.50 88 ASN A O 1
ATOM 665 N N . ILE A 1 89 ? 4.726 11.938 9.357 1.00 80.38 89 ILE A N 1
ATOM 666 C CA . ILE A 1 89 ? 4.192 10.710 9.960 1.00 80.38 89 ILE A CA 1
ATOM 667 C C . ILE A 1 89 ? 3.960 10.917 11.456 1.00 80.38 89 ILE A C 1
ATOM 669 O O . ILE A 1 89 ? 2.863 10.644 11.944 1.00 80.38 89 ILE A O 1
ATOM 673 N N . GLU A 1 90 ? 4.951 11.422 12.191 1.00 87.94 90 GLU A N 1
ATOM 674 C CA . GLU A 1 90 ? 4.847 11.621 13.638 1.00 87.94 90 GLU A CA 1
ATOM 675 C C . GLU A 1 90 ? 3.687 12.543 14.013 1.00 87.94 90 GLU A C 1
ATOM 677 O O . GLU A 1 90 ? 2.919 12.248 14.931 1.00 87.94 90 GLU A O 1
ATOM 682 N N . THR A 1 91 ? 3.529 13.654 13.296 1.00 88.44 91 THR A N 1
ATOM 683 C CA . THR A 1 91 ? 2.430 14.603 13.516 1.00 88.44 91 THR A CA 1
ATOM 684 C C . THR A 1 91 ? 1.074 13.980 13.194 1.00 88.44 91 THR A C 1
ATOM 686 O O . THR A 1 91 ? 0.136 14.116 13.984 1.00 88.44 91 THR A O 1
ATOM 689 N N . THR A 1 92 ? 0.974 13.218 12.102 1.00 80.12 92 THR A N 1
ATOM 690 C CA . THR A 1 92 ? -0.249 12.484 11.739 1.00 80.12 92 THR A CA 1
ATOM 691 C C . THR A 1 92 ? -0.620 11.455 12.806 1.00 80.12 92 THR A C 1
ATOM 693 O O . THR A 1 92 ? -1.782 11.369 13.210 1.00 80.12 92 THR A O 1
ATOM 696 N N . MET A 1 93 ? 0.361 10.710 13.318 1.00 79.44 93 MET A N 1
ATOM 697 C CA . MET A 1 93 ? 0.158 9.721 14.378 1.00 79.44 93 MET A CA 1
ATOM 698 C C . MET A 1 93 ? -0.242 10.380 15.703 1.00 79.44 93 MET A C 1
ATOM 700 O O . MET A 1 93 ? -1.192 9.925 16.343 1.00 79.44 93 MET A O 1
ATOM 704 N N . LYS A 1 94 ? 0.399 11.494 16.087 1.00 86.75 94 LYS A N 1
ATOM 705 C CA . LYS A 1 94 ? 0.026 12.286 17.275 1.00 86.75 94 LYS A CA 1
ATOM 706 C C . LYS A 1 94 ? -1.406 12.810 17.178 1.00 86.75 94 LYS A C 1
ATOM 708 O O . LYS A 1 94 ? -2.158 12.690 18.144 1.00 86.75 94 LYS A O 1
ATO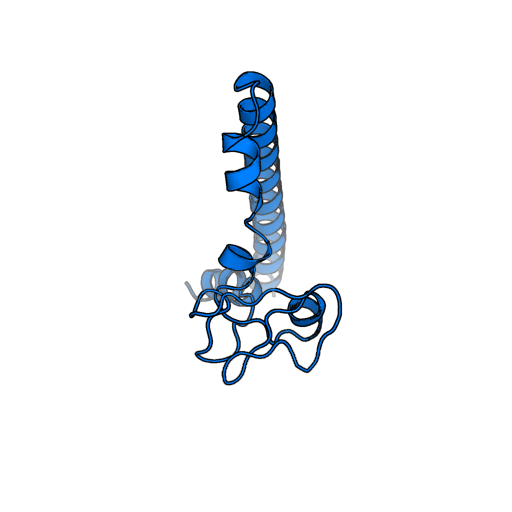M 713 N N . LYS A 1 95 ? -1.812 13.326 16.015 1.00 85.12 95 LYS A N 1
ATOM 714 C CA . LYS A 1 95 ? -3.182 13.804 15.784 1.00 85.12 95 LYS A CA 1
ATOM 715 C C . LYS A 1 95 ? -4.198 12.666 15.887 1.00 85.12 95 LYS A C 1
ATOM 717 O O . LYS A 1 95 ? -5.143 12.764 16.664 1.00 85.12 95 LYS A O 1
ATOM 722 N N . LYS A 1 96 ? -3.962 11.548 15.189 1.00 81.62 96 LYS A N 1
ATOM 723 C CA . LYS A 1 96 ? -4.826 10.355 15.274 1.00 81.62 96 LYS A CA 1
ATOM 724 C C . LYS A 1 96 ? -4.951 9.834 16.709 1.00 81.62 96 LYS A C 1
ATOM 726 O O . LYS A 1 96 ? -6.035 9.423 17.122 1.00 81.62 96 LYS A O 1
ATOM 731 N N . TRP A 1 97 ? -3.867 9.878 17.483 1.00 79.19 97 TRP A N 1
ATOM 732 C CA . TRP A 1 97 ? -3.877 9.517 18.899 1.00 79.19 97 TRP A CA 1
ATOM 733 C C . TRP A 1 97 ? -4.744 10.461 19.740 1.00 79.19 97 TRP A C 1
ATOM 735 O O . TRP A 1 97 ? -5.558 9.997 20.539 1.00 79.19 97 TRP A O 1
ATOM 745 N N . GLN A 1 98 ? -4.609 11.775 19.552 1.00 85.62 98 GLN A N 1
ATOM 746 C CA . GLN A 1 98 ? -5.419 12.777 20.252 1.00 85.62 98 GLN A CA 1
ATOM 747 C C . GLN A 1 98 ? -6.911 12.617 19.942 1.00 85.62 98 GLN A C 1
ATOM 749 O O . GLN A 1 98 ? -7.727 12.586 20.867 1.00 85.62 98 GLN A O 1
ATOM 754 N N . ASP A 1 99 ? -7.255 12.433 18.667 1.00 83.50 99 ASP A N 1
ATOM 755 C CA . ASP A 1 99 ? -8.632 12.208 18.227 1.00 83.50 99 ASP A CA 1
ATOM 756 C C . ASP A 1 99 ? -9.207 10.928 18.851 1.00 83.50 99 ASP A C 1
ATOM 758 O O . ASP A 1 99 ? -10.321 10.943 19.387 1.00 83.50 99 ASP A O 1
ATOM 762 N N . CYS A 1 100 ? -8.435 9.831 18.873 1.00 73.94 100 CYS A N 1
ATOM 763 C CA . CYS A 1 100 ? -8.886 8.593 19.512 1.00 73.94 100 CYS A CA 1
ATOM 764 C C . CYS A 1 100 ? -9.043 8.757 21.033 1.00 73.94 100 CYS A C 1
ATOM 766 O O . CYS A 1 100 ? -10.046 8.325 21.604 1.00 73.94 100 CYS A O 1
ATOM 768 N N . SER A 1 101 ? -8.104 9.442 21.693 1.00 81.38 101 SER A N 1
ATOM 769 C CA . SER A 1 101 ? -8.168 9.745 23.129 1.00 81.38 101 SER A CA 1
ATOM 770 C C . SER A 1 101 ? -9.434 10.527 23.487 1.00 81.38 101 SER A C 1
ATOM 772 O O . SER A 1 101 ? -10.099 10.223 24.482 1.00 81.38 101 SER A O 1
ATOM 774 N N . LEU A 1 102 ? -9.821 11.499 22.656 1.00 80.94 102 LEU A N 1
ATOM 775 C CA . LEU A 1 102 ? -11.041 12.275 22.855 1.00 80.94 102 LEU A CA 1
ATOM 776 C C . LEU A 1 102 ? -12.301 11.415 22.701 1.00 80.94 102 LEU A C 1
ATOM 778 O O . LEU A 1 102 ? -13.233 11.558 23.493 1.00 80.94 102 LEU A O 1
ATOM 782 N N . GLN A 1 103 ? -12.335 10.506 21.722 1.00 78.12 103 GLN A N 1
ATOM 783 C CA . GLN A 1 103 ? -13.464 9.586 21.555 1.00 78.12 103 GLN A CA 1
ATOM 784 C C . GLN A 1 103 ? -13.605 8.630 22.744 1.00 78.12 103 GLN A C 1
ATOM 786 O O . GLN A 1 103 ? -14.709 8.457 23.254 1.00 78.12 103 GLN A O 1
ATOM 791 N N . VAL A 1 104 ? -12.499 8.086 23.257 1.00 72.81 104 VAL A N 1
ATOM 792 C CA . VAL A 1 104 ? -12.516 7.232 24.455 1.00 72.81 104 VAL A CA 1
ATOM 793 C C . VAL A 1 104 ? -13.031 7.998 25.678 1.00 72.81 104 VAL A C 1
ATOM 795 O O . VAL A 1 104 ? -13.870 7.484 26.415 1.00 72.81 104 VAL A O 1
ATOM 798 N N . LYS A 1 105 ? -12.606 9.254 25.869 1.00 79.00 105 LYS A N 1
ATOM 799 C CA . LYS A 1 105 ? -13.106 10.108 26.962 1.00 79.00 105 LYS A CA 1
ATOM 800 C C . LYS A 1 105 ? -14.614 10.360 26.888 1.00 79.00 105 LYS A C 1
ATOM 802 O O . LYS A 1 105 ? -15.234 10.513 27.934 1.00 79.00 105 LYS A O 1
ATOM 807 N N . LYS A 1 106 ? -15.201 10.414 25.686 1.00 78.38 106 LYS A N 1
ATOM 808 C CA . LYS A 1 106 ? -16.658 10.542 25.508 1.00 78.38 106 LYS A CA 1
ATOM 809 C C . LYS A 1 106 ? -17.390 9.268 25.931 1.00 78.38 106 LYS A C 1
ATOM 811 O O . LYS A 1 106 ? -18.391 9.366 26.627 1.00 78.38 106 LYS A O 1
ATOM 816 N N . ILE A 1 107 ? -16.852 8.099 25.581 1.00 70.12 107 ILE A N 1
ATOM 817 C CA . ILE A 1 107 ? -17.436 6.797 25.940 1.00 70.12 107 ILE A CA 1
ATOM 818 C C . ILE A 1 107 ? -17.410 6.581 27.458 1.00 70.12 107 ILE A C 1
ATOM 820 O O . ILE A 1 107 ? -18.408 6.170 28.020 1.00 70.12 107 ILE A O 1
ATOM 824 N N . ILE A 1 108 ? -16.300 6.902 28.133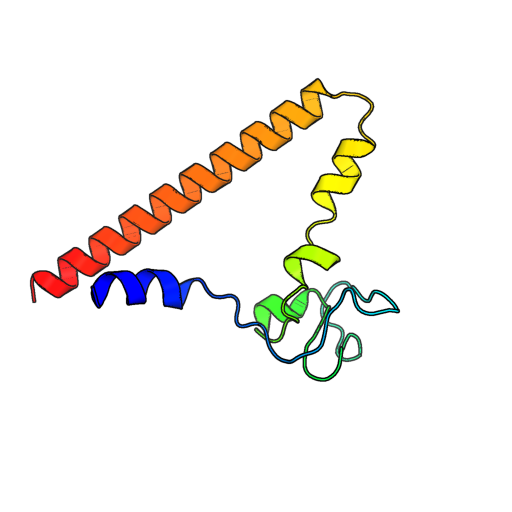 1.00 70.19 108 ILE A N 1
ATOM 825 C CA . ILE A 1 108 ? -16.160 6.699 29.591 1.00 70.19 108 ILE A CA 1
ATOM 826 C C . ILE A 1 108 ? -17.066 7.641 30.409 1.00 70.19 108 ILE A C 1
ATOM 828 O O . ILE A 1 108 ? -17.369 7.355 31.562 1.00 70.19 108 ILE A O 1
ATOM 832 N N . LYS A 1 109 ? -17.472 8.785 29.843 1.00 67.19 109 LYS A N 1
ATOM 833 C CA . LYS A 1 109 ? -18.367 9.754 30.501 1.00 67.19 109 LYS A CA 1
ATOM 834 C C . LYS A 1 109 ? -19.861 9.477 30.276 1.00 67.19 109 LYS A C 1
ATOM 836 O O . LYS A 1 109 ? -20.672 10.277 30.736 1.00 67.19 109 LYS A O 1
ATOM 841 N N . THR A 1 110 ? -20.199 8.412 29.552 1.00 53.50 110 THR A N 1
ATOM 842 C CA . THR A 1 110 ? -21.575 7.939 29.331 1.00 53.50 110 THR A CA 1
ATOM 843 C C . THR A 1 110 ? -21.810 6.712 30.198 1.00 53.50 110 THR A C 1
ATOM 845 O O . THR A 1 110 ? -22.927 6.593 30.738 1.00 53.50 110 THR A O 1
#